Protein AF-A0A7V2CVJ1-F1 (afdb_monomer_lite)

Secondary structure (DSSP, 8-state):
--------------SSS--EEEEEEE-TTS-EEEEEEES-STTSPTT--EEEPP-TT----BTT-EEEEEEE-TTS--EEEEEEPPTBT----------PPTTS---

Foldseek 3Di:
DDPDPDDDDDDDLDDDWDWDWADWDAFLQLKIKIKTKTLDPVSADPPAAEEEDDDPPQADQQASMWTKIWIADNRRPDTNHIYTYPGRRDNIDNDDDDPDDPPDGGD

Sequence (107 aa):
MQGQGTTDLLTYLGGAGNQRLHCAARLSDGTLLVGGETDSLGWVPAGTPVTQLAAPGLSSAADGKYAVLIRLSADLQQIQSVHHFPQGTAANIRHIRSSEVPGQPTG

Radius of gyration: 15.38 Å; chains: 1; bounding box: 51×21×38 Å

Structure (mmCIF, N/CA/C/O backbone):
data_AF-A0A7V2CVJ1-F1
#
_entry.id   AF-A0A7V2CVJ1-F1
#
loop_
_atom_site.group_PDB
_atom_site.id
_atom_site.type_symbol
_atom_site.label_atom_id
_atom_site.label_alt_id
_atom_site.label_comp_id
_atom_site.label_asym_id
_atom_site.label_entity_id
_atom_site.label_seq_id
_atom_site.pdbx_PDB_ins_code
_atom_site.Cartn_x
_atom_site.Cartn_y
_atom_site.Cartn_z
_atom_site.occupancy
_atom_site.B_iso_or_equiv
_atom_site.auth_seq_id
_atom_site.auth_comp_id
_atom_site.auth_asym_id
_atom_site.auth_atom_id
_atom_site.pdbx_PDB_model_num
ATOM 1 N N . MET A 1 1 ? -32.894 -5.123 23.350 1.00 46.50 1 MET A N 1
ATOM 2 C CA . MET A 1 1 ? -31.454 -5.072 23.021 1.00 46.50 1 MET A CA 1
ATOM 3 C C . MET A 1 1 ? -31.255 -5.863 21.738 1.00 46.50 1 MET A C 1
ATOM 5 O O . MET A 1 1 ? -31.248 -7.083 21.793 1.00 46.50 1 MET A O 1
ATOM 9 N N . GLN A 1 2 ? -31.245 -5.202 20.579 1.00 43.25 2 GLN A N 1
ATOM 10 C CA . GLN A 1 2 ? -30.955 -5.876 19.310 1.00 43.25 2 GLN A CA 1
ATOM 11 C C . GLN A 1 2 ? -29.435 -5.994 19.190 1.00 43.25 2 GLN A C 1
ATOM 13 O O . GLN A 1 2 ? -28.741 -4.980 19.196 1.00 43.25 2 GLN A O 1
ATOM 18 N N . GLY A 1 3 ? -28.926 -7.227 19.161 1.00 50.75 3 GLY A N 1
ATOM 19 C CA . GLY A 1 3 ? -27.525 -7.487 18.855 1.00 50.75 3 GLY A CA 1
ATOM 20 C C . GLY A 1 3 ? -27.246 -7.019 17.433 1.00 50.75 3 GLY A C 1
ATOM 21 O O . GLY A 1 3 ? -27.908 -7.469 16.500 1.00 50.75 3 GLY A O 1
ATOM 22 N N . GLN A 1 4 ? -26.314 -6.083 17.271 1.00 55.91 4 GLN A N 1
ATOM 23 C CA . GLN A 1 4 ? -25.793 -5.739 15.955 1.00 55.91 4 GLN A CA 1
ATOM 24 C C . GLN A 1 4 ? -25.132 -6.996 15.391 1.00 55.91 4 GLN A C 1
ATOM 26 O O . GLN A 1 4 ? -24.125 -7.460 15.922 1.00 55.91 4 GLN A O 1
ATOM 31 N N . GLY A 1 5 ? -25.741 -7.580 14.359 1.00 58.50 5 GLY A N 1
ATOM 32 C CA . GLY A 1 5 ? -25.120 -8.660 13.610 1.00 58.50 5 GLY A CA 1
ATOM 33 C C . GLY A 1 5 ? -23.824 -8.136 13.010 1.00 58.50 5 GLY A C 1
ATOM 34 O O . GLY A 1 5 ? -23.843 -7.169 12.247 1.00 58.50 5 GLY A O 1
ATOM 35 N N . THR A 1 6 ? -22.699 -8.737 13.385 1.00 65.06 6 THR A N 1
ATOM 36 C CA . THR A 1 6 ? -21.420 -8.468 12.736 1.00 65.06 6 THR A CA 1
ATOM 37 C C . THR A 1 6 ? -21.590 -8.823 11.264 1.00 65.06 6 THR A C 1
ATOM 39 O O . THR A 1 6 ? -21.865 -9.972 10.929 1.00 65.06 6 THR A O 1
ATOM 42 N N . THR A 1 7 ? -21.534 -7.824 10.387 1.00 78.06 7 THR A N 1
ATOM 43 C CA . THR A 1 7 ? -21.555 -8.071 8.946 1.00 78.06 7 THR A CA 1
ATOM 44 C C . THR A 1 7 ? -20.144 -8.459 8.547 1.00 78.06 7 THR A C 1
ATOM 46 O O . THR A 1 7 ? -19.237 -7.630 8.626 1.00 78.06 7 THR A O 1
ATOM 49 N N . ASP A 1 8 ? -19.954 -9.713 8.150 1.00 82.94 8 ASP A N 1
ATOM 50 C CA . ASP A 1 8 ? -18.696 -10.144 7.555 1.00 82.94 8 ASP A CA 1
ATOM 51 C C . ASP A 1 8 ? -18.554 -9.473 6.186 1.00 82.94 8 ASP A C 1
ATOM 53 O O . ASP A 1 8 ? -19.384 -9.653 5.291 1.00 82.94 8 ASP A O 1
ATOM 57 N N . LEU A 1 9 ? -17.510 -8.658 6.037 1.00 83.69 9 LEU A N 1
ATOM 58 C CA . LEU A 1 9 ? -17.206 -7.951 4.800 1.00 83.69 9 LEU A CA 1
ATOM 59 C C . LEU A 1 9 ? -16.049 -8.647 4.089 1.00 83.69 9 LEU A C 1
ATOM 61 O O . LEU A 1 9 ? -14.954 -8.785 4.636 1.00 83.69 9 LEU A O 1
ATOM 65 N N . LEU A 1 10 ? -16.293 -9.052 2.845 1.00 86.81 10 LEU A N 1
ATOM 66 C CA . LEU A 1 10 ? -15.285 -9.574 1.933 1.00 86.81 10 LEU A CA 1
ATOM 67 C C . LEU A 1 10 ? -15.126 -8.587 0.779 1.00 86.81 10 LEU A C 1
ATOM 69 O O . LEU A 1 10 ? -16.105 -8.234 0.125 1.00 86.81 10 LEU A O 1
ATOM 73 N N . THR A 1 11 ? -13.893 -8.154 0.530 1.00 87.38 11 THR A N 1
ATOM 74 C CA . THR A 1 11 ? -13.574 -7.229 -0.559 1.00 87.38 11 THR A CA 1
ATOM 75 C C . THR A 1 11 ? -12.463 -7.787 -1.436 1.00 87.38 11 THR A C 1
ATOM 77 O O . THR A 1 11 ? -11.588 -8.524 -0.977 1.00 87.38 11 THR A O 1
ATOM 80 N N . TYR A 1 12 ? -12.489 -7.385 -2.699 1.00 87.44 12 TYR A N 1
ATOM 81 C CA . TYR A 1 12 ? -11.424 -7.589 -3.668 1.00 87.44 12 TYR A CA 1
ATOM 82 C C . TYR A 1 12 ? -11.126 -6.222 -4.282 1.00 87.44 12 TYR A C 1
ATOM 84 O O . TYR A 1 12 ? -12.055 -5.460 -4.535 1.00 87.44 12 TYR A O 1
ATOM 92 N N . LEU A 1 13 ? -9.855 -5.912 -4.554 1.00 85.50 13 LEU A N 1
ATOM 93 C CA . LEU A 1 13 ? -9.474 -4.604 -5.116 1.00 85.50 13 LEU A CA 1
ATOM 94 C C . LEU A 1 13 ? -10.138 -4.318 -6.473 1.00 85.50 13 LEU A C 1
ATOM 96 O O . LEU A 1 13 ? -10.303 -3.159 -6.841 1.00 85.50 13 LEU A O 1
ATOM 100 N N . GLY A 1 14 ? -10.547 -5.375 -7.185 1.00 72.75 14 GLY A N 1
ATOM 101 C CA . GLY A 1 14 ? -11.147 -5.282 -8.509 1.00 72.75 14 GLY A CA 1
ATOM 102 C C . GLY A 1 14 ? -10.117 -4.910 -9.578 1.00 72.75 14 GLY A C 1
ATOM 103 O O . GLY A 1 14 ? -9.042 -4.402 -9.283 1.00 72.75 14 GLY A O 1
ATOM 104 N N . GLY A 1 15 ? -10.439 -5.194 -10.839 1.00 73.75 15 GLY A N 1
ATOM 105 C CA . GLY A 1 15 ? -9.613 -4.835 -11.995 1.00 73.75 15 GLY A CA 1
ATOM 106 C C . GLY A 1 15 ? -8.753 -5.967 -12.566 1.00 73.75 15 GLY A C 1
ATOM 107 O O . GLY A 1 15 ? -8.656 -7.059 -12.013 1.00 73.75 15 GLY A O 1
ATOM 108 N N . ALA A 1 16 ? -8.188 -5.716 -13.748 1.00 71.75 16 ALA A N 1
ATOM 109 C CA . ALA A 1 16 ? -7.365 -6.682 -14.470 1.00 71.75 16 ALA A CA 1
ATOM 110 C C . ALA A 1 16 ? -5.941 -6.764 -13.889 1.00 71.75 16 ALA A C 1
ATOM 112 O O . ALA A 1 16 ? -5.436 -5.793 -13.322 1.00 71.75 16 ALA A O 1
ATOM 113 N N . GLY A 1 17 ? -5.281 -7.908 -14.076 1.00 76.81 17 GLY A N 1
ATOM 114 C CA . GLY A 1 17 ? -3.913 -8.157 -13.607 1.00 76.81 17 GLY A CA 1
ATOM 115 C C . GLY A 1 17 ? -3.850 -9.112 -12.416 1.00 76.81 17 GLY A C 1
ATOM 116 O O . GLY A 1 17 ? -4.839 -9.750 -12.064 1.00 76.81 17 GLY A O 1
ATOM 117 N N . ASN A 1 18 ? -2.663 -9.242 -11.825 1.00 85.12 18 ASN A N 1
ATOM 118 C CA . ASN A 1 18 ? -2.429 -10.111 -10.672 1.00 85.12 18 ASN A CA 1
ATOM 119 C C . ASN A 1 18 ? -2.220 -9.286 -9.407 1.00 85.12 18 ASN A C 1
ATOM 121 O O . ASN A 1 18 ? -1.096 -8.861 -9.148 1.00 85.12 18 ASN A O 1
ATOM 125 N N . GLN A 1 19 ? -3.259 -9.129 -8.589 1.00 92.00 19 GLN A N 1
ATOM 126 C CA . GLN A 1 19 ? -3.148 -8.536 -7.256 1.00 92.00 19 GLN A CA 1
ATOM 127 C C . GLN A 1 19 ? -3.044 -9.628 -6.187 1.00 92.00 19 GLN A C 1
ATOM 129 O O . GLN A 1 19 ? -3.842 -10.567 -6.158 1.00 92.00 19 GLN A O 1
ATOM 134 N N . ARG A 1 20 ? -2.080 -9.501 -5.270 1.00 93.62 20 ARG A N 1
ATOM 135 C CA . ARG A 1 20 ? -1.978 -10.354 -4.075 1.00 93.62 20 ARG A CA 1
ATOM 136 C C . ARG A 1 20 ? -1.808 -9.491 -2.840 1.00 93.62 20 ARG A C 1
ATOM 138 O O . ARG A 1 20 ? -0.923 -8.644 -2.789 1.00 93.62 20 ARG A O 1
ATOM 145 N N . LEU A 1 21 ? -2.651 -9.730 -1.841 1.00 94.94 21 LEU A N 1
ATOM 146 C CA . LEU A 1 21 ? -2.609 -9.046 -0.553 1.00 94.94 21 LEU A CA 1
ATOM 147 C C . LEU A 1 21 ? -1.984 -9.979 0.485 1.00 94.94 21 LEU A C 1
ATOM 149 O O . LEU A 1 21 ? -2.288 -11.172 0.519 1.00 94.94 21 LEU A O 1
ATOM 153 N N . HIS A 1 22 ? -1.087 -9.449 1.311 1.00 96.44 22 HIS A N 1
ATOM 154 C CA . HIS A 1 22 ? -0.285 -10.245 2.243 1.00 96.44 22 HIS A CA 1
ATOM 155 C C . HIS A 1 22 ? -0.461 -9.840 3.701 1.00 96.44 22 HIS A C 1
ATOM 157 O O . HIS A 1 22 ? -0.259 -10.670 4.584 1.00 96.44 22 HIS A O 1
ATOM 163 N N . CYS A 1 23 ? -0.821 -8.586 3.964 1.00 96.81 23 CYS A N 1
ATOM 164 C CA . CYS A 1 23 ? -1.040 -8.100 5.316 1.00 96.81 23 CYS A CA 1
ATOM 165 C C . CYS A 1 23 ? -2.068 -6.974 5.349 1.00 96.81 23 CYS A C 1
ATOM 167 O O . CYS A 1 23 ? -2.292 -6.288 4.352 1.00 96.81 23 CYS A O 1
ATOM 169 N N . ALA A 1 24 ? -2.657 -6.777 6.524 1.00 96.06 24 ALA A N 1
ATOM 170 C CA . ALA A 1 24 ? -3.524 -5.652 6.812 1.00 96.06 24 ALA A CA 1
ATOM 171 C C . ALA A 1 24 ? -3.267 -5.139 8.234 1.00 96.06 24 ALA A C 1
ATOM 173 O O . ALA A 1 24 ? -2.942 -5.918 9.132 1.00 96.06 24 ALA A O 1
ATOM 174 N N . ALA A 1 25 ? -3.429 -3.836 8.433 1.00 95.12 25 ALA A N 1
ATOM 175 C CA . ALA A 1 25 ? -3.383 -3.171 9.726 1.00 95.12 25 ALA A CA 1
ATOM 176 C C . ALA A 1 25 ? -4.525 -2.153 9.800 1.00 95.12 25 ALA A C 1
ATOM 178 O O . ALA A 1 25 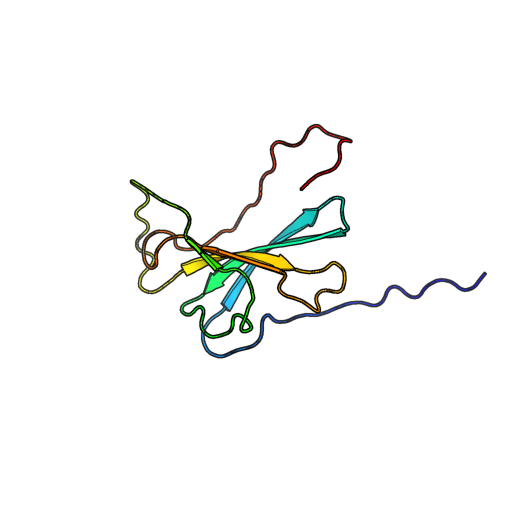? -4.700 -1.351 8.886 1.00 95.12 25 ALA A O 1
ATOM 179 N N . ARG A 1 26 ? -5.310 -2.186 10.879 1.00 94.06 26 ARG A N 1
ATOM 180 C CA . ARG A 1 26 ? -6.377 -1.208 11.115 1.00 94.06 26 ARG A CA 1
ATOM 181 C C . ARG A 1 26 ? -5.812 0.006 11.852 1.00 94.06 26 ARG A C 1
ATOM 183 O O . ARG A 1 26 ? -5.105 -0.163 12.844 1.00 94.06 26 ARG A O 1
ATOM 190 N N . LEU A 1 27 ? -6.139 1.199 11.371 1.00 93.25 27 LEU A N 1
ATOM 191 C CA . LEU A 1 27 ? -5.786 2.474 11.990 1.00 93.25 27 LEU A CA 1
ATOM 192 C C . LEU A 1 27 ? -6.859 2.924 12.990 1.00 93.25 27 LEU A C 1
ATOM 194 O O . LEU A 1 27 ? -7.971 2.390 13.023 1.00 93.25 27 LEU A O 1
ATOM 198 N N . SER A 1 28 ? -6.525 3.906 13.827 1.00 92.88 28 SER A N 1
ATOM 199 C CA . SER A 1 28 ? -7.406 4.380 14.901 1.00 92.88 28 SER A CA 1
ATOM 200 C C . SER A 1 28 ? -8.665 5.091 14.400 1.00 92.88 28 SER A C 1
ATOM 202 O O . SER A 1 28 ? -9.701 5.035 15.059 1.00 92.88 28 SER A O 1
ATOM 204 N N . ASP A 1 29 ? -8.611 5.669 13.199 1.00 92.12 29 ASP A N 1
ATOM 205 C CA . ASP A 1 29 ? -9.764 6.232 12.487 1.00 92.12 29 ASP A CA 1
ATOM 206 C C . ASP A 1 29 ? -10.679 5.159 11.857 1.00 92.12 29 ASP A C 1
ATOM 208 O O . ASP A 1 29 ? -11.693 5.468 11.233 1.00 92.12 29 ASP A O 1
ATOM 212 N N . GLY A 1 30 ? -10.326 3.881 12.015 1.00 93.44 30 GLY A N 1
ATOM 213 C CA . GLY A 1 30 ? -11.063 2.736 11.504 1.00 93.44 30 GLY A CA 1
ATOM 214 C C . GLY A 1 30 ? -10.694 2.317 10.082 1.00 93.44 30 GLY A C 1
ATOM 215 O O . GLY A 1 30 ? -11.124 1.234 9.684 1.00 93.44 30 GLY A O 1
ATOM 216 N N . THR A 1 31 ? -9.900 3.103 9.348 1.00 96.31 31 THR A N 1
ATOM 217 C CA . THR A 1 31 ? -9.402 2.747 8.010 1.00 96.31 31 THR A CA 1
ATOM 218 C C . THR A 1 31 ? -8.403 1.591 8.078 1.00 96.31 31 THR A C 1
ATOM 220 O O . THR A 1 31 ? -7.876 1.258 9.144 1.00 96.31 31 THR A O 1
ATOM 223 N N . LEU A 1 32 ? -8.157 0.930 6.947 1.00 96.12 32 LEU A N 1
ATOM 224 C CA . LEU A 1 32 ? -7.203 -0.174 6.862 1.00 96.12 32 LEU A CA 1
ATOM 225 C C . LEU A 1 32 ? -6.049 0.172 5.929 1.00 96.12 32 LEU A C 1
ATOM 227 O O . LEU A 1 32 ? -6.266 0.615 4.807 1.00 96.12 32 LEU A O 1
ATOM 231 N N . LEU A 1 33 ? -4.828 -0.114 6.368 1.00 97.00 33 LEU A N 1
ATOM 232 C CA . LEU A 1 33 ? -3.660 -0.226 5.505 1.00 97.00 33 LEU A CA 1
ATOM 233 C C .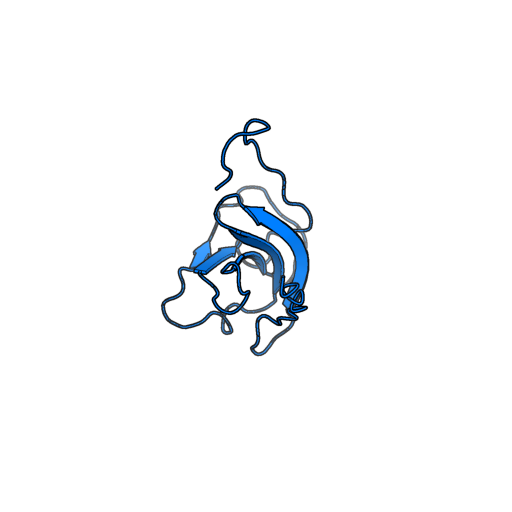 LEU A 1 33 ? -3.492 -1.677 5.077 1.00 97.00 33 LEU A C 1
ATOM 235 O O . LEU A 1 33 ? -3.456 -2.570 5.920 1.00 97.00 33 LEU A O 1
ATOM 239 N N . VAL A 1 34 ? -3.349 -1.912 3.779 1.00 97.38 34 VAL A N 1
ATOM 240 C CA . VAL A 1 34 ? -3.206 -3.246 3.194 1.00 97.38 34 VAL A CA 1
ATOM 241 C C . VAL A 1 34 ? -1.941 -3.297 2.348 1.00 97.38 34 VAL A C 1
ATOM 243 O O . VAL A 1 34 ? -1.763 -2.479 1.449 1.00 97.38 34 VAL A O 1
ATOM 246 N N . GLY A 1 35 ? -1.053 -4.246 2.644 1.00 97.56 35 GLY A N 1
ATOM 247 C CA . GLY A 1 35 ? 0.199 -4.458 1.917 1.00 97.56 35 GLY A CA 1
ATOM 248 C C . GLY A 1 35 ? 0.103 -5.626 0.940 1.00 97.56 35 GLY A C 1
ATOM 249 O O . GLY A 1 35 ? -0.530 -6.647 1.234 1.00 97.56 35 GLY A O 1
ATOM 250 N N . GLY A 1 36 ? 0.739 -5.490 -0.223 1.00 96.38 36 GLY A N 1
ATOM 251 C CA . GLY A 1 36 ? 0.694 -6.518 -1.255 1.00 96.38 36 GLY A CA 1
ATOM 252 C C . GLY A 1 36 ? 1.615 -6.277 -2.446 1.00 96.38 36 GLY A C 1
ATOM 253 O O . GLY A 1 36 ? 2.607 -5.547 -2.362 1.00 96.38 36 GLY A O 1
ATOM 254 N N . GLU A 1 37 ? 1.258 -6.917 -3.556 1.00 95.44 37 GLU A N 1
ATOM 255 C CA . GLU A 1 37 ? 1.896 -6.798 -4.867 1.00 95.44 37 GLU A CA 1
ATOM 256 C C . GLU A 1 37 ? 0.864 -6.762 -6.002 1.00 95.44 37 GLU A C 1
ATOM 258 O O . GLU A 1 37 ? -0.222 -7.340 -5.899 1.00 95.44 37 GLU A O 1
ATOM 263 N N . THR A 1 38 ? 1.223 -6.090 -7.097 1.00 95.00 38 THR A N 1
ATOM 264 C CA . THR A 1 38 ? 0.455 -6.046 -8.351 1.00 95.00 38 THR A CA 1
ATOM 265 C C . THR A 1 38 ? 1.379 -5.893 -9.562 1.00 95.00 38 THR A C 1
ATOM 267 O O . THR A 1 38 ? 2.484 -5.383 -9.424 1.00 95.00 38 THR A O 1
ATOM 270 N N . ASP A 1 39 ? 0.973 -6.317 -10.759 1.00 93.81 39 ASP A N 1
ATOM 271 C CA . ASP A 1 39 ? 1.693 -6.021 -12.019 1.00 93.81 39 ASP A CA 1
ATOM 272 C C . ASP A 1 39 ? 1.214 -4.752 -12.732 1.00 93.81 39 ASP A C 1
ATOM 274 O O . ASP A 1 39 ? 1.874 -4.265 -13.646 1.00 93.81 39 ASP A O 1
ATOM 278 N N . SER A 1 40 ? 0.084 -4.196 -12.310 1.00 92.75 40 SER A N 1
ATOM 279 C CA . SER A 1 40 ? -0.492 -2.981 -12.883 1.00 92.75 40 SER A CA 1
ATOM 280 C C . SER A 1 40 ? -1.101 -2.106 -11.794 1.00 92.75 40 SER A C 1
ATOM 282 O O . SER A 1 40 ? -1.477 -2.610 -10.738 1.00 92.75 40 SER A O 1
ATOM 284 N N . LEU A 1 41 ? -1.227 -0.807 -12.060 1.00 93.69 41 LEU A N 1
ATOM 285 C CA . LEU A 1 41 ? -1.986 0.149 -11.245 1.00 93.69 41 LEU A CA 1
ATOM 286 C C . LEU A 1 41 ? -3.257 0.640 -11.962 1.00 93.69 41 LEU A C 1
ATOM 288 O O . LEU A 1 41 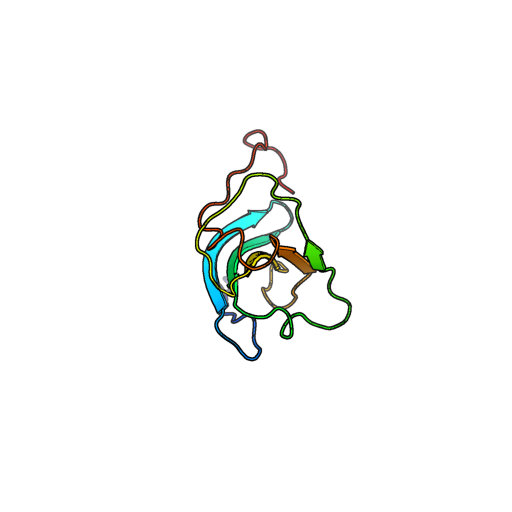? -3.969 1.487 -11.439 1.00 93.69 41 LEU A O 1
ATOM 292 N N . GLY A 1 42 ? -3.576 0.101 -13.145 1.00 91.88 42 GLY A N 1
ATOM 293 C CA . GLY A 1 42 ? -4.737 0.526 -13.942 1.00 91.88 42 GLY A CA 1
ATOM 294 C C . GLY A 1 42 ? -6.103 0.190 -13.330 1.00 91.88 42 GLY A C 1
ATOM 295 O O . GLY A 1 42 ? -7.125 0.625 -13.847 1.00 91.88 42 GLY A O 1
ATOM 296 N N . TRP A 1 43 ? -6.130 -0.584 -12.245 1.00 91.81 43 TRP A N 1
ATOM 297 C CA . TRP A 1 43 ? -7.332 -0.875 -11.462 1.00 91.81 43 TRP A CA 1
ATOM 298 C C . TRP A 1 43 ? -7.654 0.200 -10.420 1.00 91.81 43 TRP A C 1
ATOM 300 O O . TRP A 1 43 ? -8.752 0.202 -9.867 1.00 91.81 43 TRP A O 1
ATOM 310 N N . VAL A 1 44 ? -6.710 1.100 -10.130 1.00 93.94 44 VAL A N 1
ATOM 311 C CA . VAL A 1 44 ? -6.925 2.161 -9.149 1.00 93.94 44 VAL A CA 1
ATOM 312 C C . VAL A 1 44 ? -8.002 3.119 -9.681 1.00 93.94 44 VAL A C 1
ATOM 314 O O . VAL A 1 44 ? -7.862 3.604 -10.808 1.00 93.94 44 VAL A O 1
ATOM 317 N N . PRO A 1 45 ? -9.070 3.407 -8.909 1.00 93.38 45 PRO A N 1
ATOM 318 C CA . PRO A 1 45 ? -10.125 4.310 -9.350 1.00 93.38 45 PRO A CA 1
ATOM 319 C C . PRO A 1 45 ? -9.591 5.688 -9.756 1.00 93.38 45 PRO A C 1
ATOM 321 O O . PRO A 1 45 ? -8.670 6.235 -9.144 1.00 93.38 45 PRO A O 1
ATOM 324 N N . ALA A 1 46 ? -10.191 6.275 -10.792 1.00 93.69 46 ALA A N 1
ATOM 325 C CA . ALA A 1 46 ? -9.818 7.607 -11.247 1.00 93.69 46 ALA A CA 1
ATOM 326 C C . ALA A 1 46 ? -10.004 8.640 -10.122 1.00 93.69 46 ALA A C 1
ATOM 328 O O . ALA A 1 46 ? -11.038 8.672 -9.458 1.00 93.69 46 ALA A O 1
ATOM 329 N N . GLY A 1 47 ? -9.001 9.497 -9.922 1.00 95.50 47 GLY A N 1
ATOM 330 C CA . GLY A 1 47 ? -8.998 10.501 -8.854 1.00 95.50 47 GLY A CA 1
ATOM 331 C C . GLY A 1 47 ? -8.481 10.001 -7.501 1.00 95.50 47 GLY A C 1
ATOM 332 O O . GLY A 1 47 ? -8.204 10.832 -6.638 1.00 95.50 47 GLY A O 1
ATOM 333 N N . THR A 1 48 ? -8.274 8.692 -7.311 1.00 97.19 48 THR A N 1
ATOM 334 C CA . THR A 1 48 ? -7.583 8.175 -6.121 1.00 97.19 48 THR A CA 1
ATOM 335 C C . THR A 1 48 ? -6.104 8.592 -6.158 1.00 97.19 48 THR A C 1
ATOM 337 O O . THR A 1 48 ? -5.425 8.349 -7.159 1.00 97.19 48 THR A O 1
ATOM 340 N N . PRO A 1 49 ? -5.560 9.192 -5.082 1.00 98.31 49 PRO A N 1
ATOM 341 C CA . PRO A 1 49 ? -4.140 9.509 -4.984 1.00 98.31 49 PRO A CA 1
ATOM 342 C C . PRO A 1 49 ? -3.254 8.267 -5.128 1.00 98.31 49 PRO A C 1
ATOM 344 O O . PRO A 1 49 ? -3.381 7.309 -4.361 1.00 98.31 49 PRO A O 1
ATOM 347 N N . VAL A 1 50 ? -2.312 8.318 -6.073 1.00 98.12 50 VAL A N 1
ATOM 348 C CA . VAL A 1 50 ? -1.269 7.303 -6.270 1.00 98.12 50 VAL A CA 1
ATOM 349 C C . VAL A 1 50 ? 0.093 7.959 -6.085 1.00 98.12 50 VAL A C 1
ATOM 351 O O . VAL A 1 50 ? 0.422 8.912 -6.785 1.00 98.12 50 VAL A O 1
ATOM 354 N N . THR A 1 51 ? 0.881 7.485 -5.120 1.00 98.56 51 THR A N 1
ATOM 355 C CA . THR A 1 51 ? 2.188 8.069 -4.783 1.00 98.56 51 THR A CA 1
ATOM 356 C C . THR A 1 51 ? 3.300 7.033 -4.879 1.00 98.56 51 THR A C 1
ATOM 358 O O . THR A 1 51 ? 3.288 6.023 -4.175 1.00 98.56 51 THR A O 1
ATOM 361 N N . GLN A 1 52 ? 4.311 7.320 -5.697 1.00 97.75 52 GLN A N 1
ATOM 362 C CA . GLN A 1 52 ? 5.533 6.526 -5.731 1.00 97.75 52 GLN A CA 1
ATOM 363 C C . GLN A 1 52 ? 6.457 6.910 -4.566 1.00 97.75 52 GLN A C 1
ATOM 365 O O . GLN A 1 52 ? 6.804 8.078 -4.393 1.00 97.75 52 GLN A O 1
ATOM 370 N N . LEU A 1 53 ? 6.895 5.922 -3.791 1.00 96.00 53 LEU A N 1
ATOM 371 C CA . LEU A 1 53 ? 7.891 6.063 -2.734 1.00 96.00 53 LEU A CA 1
ATOM 372 C C . LEU A 1 53 ? 9.297 5.894 -3.318 1.00 96.00 53 LEU A C 1
ATOM 374 O O . LEU A 1 53 ? 9.537 4.997 -4.123 1.00 96.00 53 LEU A O 1
ATOM 378 N N . ALA A 1 54 ? 10.248 6.729 -2.902 1.00 93.50 54 ALA A N 1
ATOM 379 C CA . ALA A 1 54 ? 11.643 6.555 -3.296 1.00 93.50 54 ALA A CA 1
ATOM 380 C C . ALA A 1 54 ? 12.244 5.308 -2.622 1.00 93.50 54 ALA A C 1
ATOM 382 O O . ALA A 1 54 ? 12.051 5.092 -1.427 1.00 93.50 54 ALA A O 1
ATOM 383 N N . ALA A 1 55 ? 13.000 4.510 -3.380 1.00 89.88 55 ALA A N 1
ATOM 384 C CA . ALA A 1 55 ? 13.648 3.292 -2.887 1.00 89.88 55 ALA A CA 1
ATOM 385 C C . ALA A 1 55 ? 15.119 3.182 -3.336 1.00 89.88 55 ALA A C 1
ATOM 387 O O . ALA A 1 55 ? 15.497 2.206 -3.988 1.00 89.88 55 ALA A O 1
ATOM 388 N N . PRO A 1 56 ? 15.968 4.189 -3.052 1.00 89.75 56 PRO A N 1
ATOM 389 C CA . PRO A 1 56 ? 17.370 4.138 -3.449 1.00 89.75 56 PRO A CA 1
ATOM 390 C C . PRO A 1 56 ? 18.064 2.930 -2.806 1.00 89.75 56 PRO A C 1
ATOM 392 O O . PRO A 1 56 ? 17.975 2.717 -1.600 1.00 89.75 56 PRO A O 1
ATOM 395 N N . GLY A 1 57 ? 18.752 2.132 -3.623 1.00 85.69 57 GLY A N 1
ATOM 396 C CA . GLY A 1 57 ? 19.487 0.950 -3.163 1.00 85.69 57 GLY A CA 1
ATOM 397 C C . GLY A 1 57 ? 18.631 -0.293 -2.899 1.00 85.69 57 GLY A C 1
ATOM 398 O O . GLY A 1 57 ? 19.191 -1.344 -2.595 1.00 85.69 57 GLY A O 1
ATOM 399 N N . LEU A 1 58 ? 17.304 -0.219 -3.050 1.00 86.25 58 LEU A N 1
ATOM 400 C CA . LEU A 1 58 ? 16.446 -1.400 -3.000 1.00 86.25 58 LEU A CA 1
ATOM 401 C C . LEU A 1 58 ? 16.419 -2.073 -4.376 1.00 86.25 58 LEU A C 1
ATOM 403 O O . LEU A 1 58 ? 15.883 -1.525 -5.337 1.00 86.25 58 LEU A O 1
ATOM 407 N N . SER A 1 59 ? 16.994 -3.270 -4.458 1.00 82.81 59 SER A N 1
ATOM 408 C CA . SER A 1 59 ? 16.922 -4.131 -5.636 1.00 82.81 59 SER A CA 1
ATOM 409 C C . SER A 1 59 ? 16.538 -5.532 -5.192 1.00 82.81 59 SER A C 1
ATOM 411 O O . SER A 1 59 ? 17.349 -6.295 -4.669 1.00 82.81 59 SER A O 1
ATOM 413 N N . SER A 1 60 ? 15.263 -5.851 -5.353 1.00 78.69 60 SER A N 1
ATOM 414 C CA . SER A 1 60 ? 14.789 -7.227 -5.392 1.00 78.69 60 SER A CA 1
ATOM 415 C C . SER A 1 60 ? 14.525 -7.563 -6.853 1.00 78.69 60 SER A C 1
ATOM 417 O O . SER A 1 60 ? 14.111 -6.688 -7.602 1.00 78.69 60 SER A O 1
ATOM 419 N N . ALA A 1 61 ? 14.772 -8.801 -7.281 1.00 77.69 61 ALA A N 1
ATOM 420 C CA . ALA A 1 61 ? 14.491 -9.261 -8.645 1.00 77.69 61 ALA A CA 1
ATOM 421 C C . ALA A 1 61 ? 12.968 -9.370 -8.910 1.00 77.69 61 ALA A C 1
ATOM 423 O O . ALA A 1 61 ? 12.450 -10.424 -9.267 1.00 77.69 61 ALA A O 1
ATOM 424 N N . ALA A 1 62 ? 12.235 -8.288 -8.657 1.00 81.25 62 ALA A N 1
ATOM 425 C CA . ALA A 1 62 ? 10.787 -8.173 -8.634 1.00 81.25 62 ALA A CA 1
ATOM 426 C C . ALA A 1 62 ? 10.230 -7.893 -10.030 1.00 81.25 62 ALA A C 1
ATOM 428 O O . ALA A 1 62 ? 9.524 -6.908 -10.237 1.00 81.25 62 ALA A O 1
ATOM 429 N N . ASP A 1 63 ? 10.589 -8.738 -10.995 1.00 84.62 63 ASP A N 1
ATOM 430 C CA . ASP A 1 63 ? 10.341 -8.481 -12.412 1.00 84.62 63 ASP A CA 1
ATOM 431 C C . ASP A 1 63 ? 8.869 -8.125 -12.699 1.00 84.62 63 ASP A C 1
ATOM 433 O O . ASP A 1 63 ? 7.940 -8.873 -12.379 1.00 84.62 63 ASP A O 1
ATOM 437 N N . GLY A 1 64 ? 8.664 -6.926 -13.247 1.00 87.31 64 GLY A N 1
ATOM 438 C CA . GLY A 1 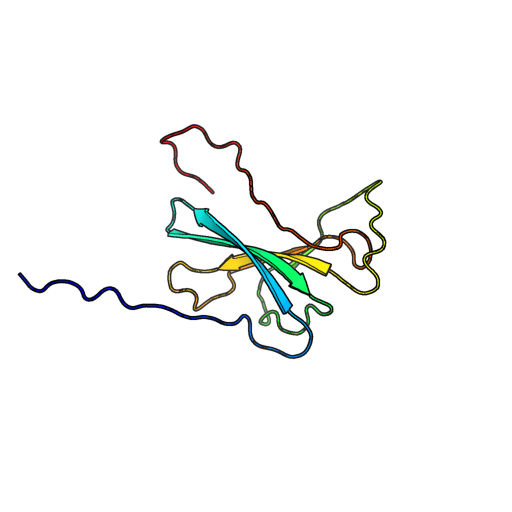64 ? 7.354 -6.396 -13.622 1.00 87.31 64 GLY A CA 1
ATOM 439 C C . GLY A 1 64 ? 6.362 -6.129 -12.481 1.00 87.31 64 GLY A C 1
ATOM 440 O O . GLY A 1 64 ? 5.201 -5.840 -12.774 1.00 87.31 64 GLY A O 1
ATOM 441 N N . LYS A 1 65 ? 6.754 -6.201 -11.200 1.00 92.25 65 LYS A N 1
ATOM 442 C CA . LYS A 1 65 ? 5.836 -6.003 -10.061 1.00 92.25 65 LYS A CA 1
ATOM 443 C C . LYS A 1 65 ? 5.997 -4.647 -9.377 1.00 92.25 65 LYS A C 1
ATOM 445 O O . LYS A 1 65 ? 7.089 -4.091 -9.285 1.00 92.25 65 LYS A O 1
ATOM 450 N N . TYR A 1 66 ? 4.880 -4.148 -8.863 1.00 94.88 66 TYR A N 1
ATOM 451 C CA . TYR A 1 66 ? 4.784 -3.078 -7.883 1.00 94.88 66 TYR A CA 1
ATOM 452 C C . TYR A 1 66 ? 4.496 -3.697 -6.519 1.00 94.88 66 TYR A C 1
ATOM 454 O O . TYR A 1 66 ? 3.468 -4.349 -6.335 1.00 94.88 66 TYR A O 1
ATOM 462 N N . ALA A 1 67 ? 5.353 -3.431 -5.541 1.00 96.50 67 ALA A N 1
ATOM 463 C CA . ALA A 1 67 ? 4.986 -3.569 -4.141 1.00 96.50 67 ALA A CA 1
ATOM 464 C C . ALA A 1 67 ? 4.111 -2.373 -3.739 1.00 96.50 67 ALA A C 1
ATOM 466 O O . ALA A 1 67 ? 4.515 -1.223 -3.941 1.00 96.50 67 ALA A O 1
ATOM 467 N N . VAL A 1 68 ? 2.924 -2.644 -3.193 1.00 97.06 68 VAL A N 1
ATOM 468 C CA . VAL A 1 68 ? 1.885 -1.632 -2.941 1.00 97.06 68 VAL A CA 1
ATOM 469 C C . VAL A 1 68 ? 1.425 -1.621 -1.487 1.00 97.06 68 VAL A C 1
ATOM 471 O O . VAL A 1 68 ? 1.346 -2.665 -0.837 1.00 97.06 68 VAL A O 1
ATOM 474 N N . LEU A 1 69 ? 1.093 -0.427 -1.000 1.00 97.69 69 LEU A N 1
ATOM 475 C CA . LEU A 1 69 ? 0.408 -0.161 0.259 1.00 97.69 69 LEU A CA 1
ATOM 476 C C . LEU A 1 69 ? -0.865 0.631 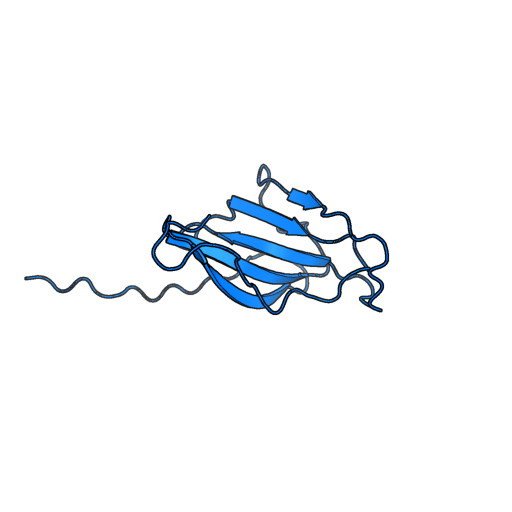-0.046 1.00 97.69 69 LEU A C 1
ATOM 478 O O . LEU A 1 69 ? -0.808 1.694 -0.659 1.00 97.69 69 LEU A O 1
ATOM 482 N N . ILE A 1 70 ? -2.011 0.115 0.373 1.00 97.56 70 ILE A N 1
ATOM 483 C CA . ILE A 1 70 ? -3.328 0.627 -0.003 1.00 97.56 70 ILE A CA 1
ATOM 484 C C . ILE A 1 70 ? -4.058 1.058 1.261 1.00 97.56 70 ILE A C 1
ATOM 486 O O . ILE A 1 70 ? -4.147 0.270 2.201 1.00 97.56 70 ILE A O 1
ATOM 490 N N . ARG A 1 71 ? -4.602 2.278 1.284 1.00 97.50 71 ARG A N 1
ATOM 491 C CA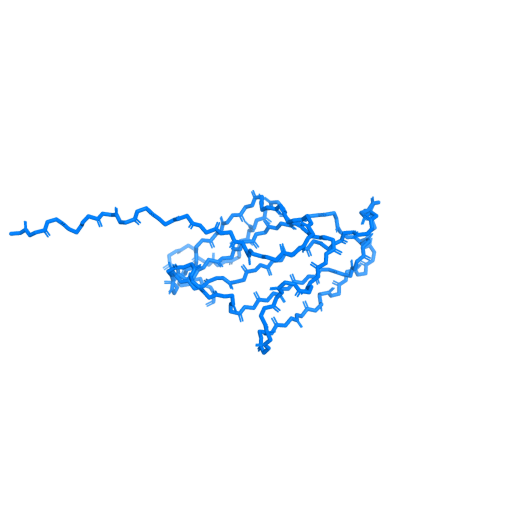 . ARG A 1 71 ? -5.513 2.716 2.345 1.00 97.50 71 ARG A CA 1
ATOM 492 C C . ARG A 1 71 ? -6.956 2.508 1.902 1.00 97.50 71 ARG A C 1
ATOM 494 O O . ARG A 1 71 ? -7.380 3.058 0.887 1.00 97.50 71 ARG A O 1
ATOM 501 N N . LEU A 1 72 ? -7.700 1.721 2.668 1.00 97.12 72 LEU A N 1
ATOM 502 C CA . LEU A 1 72 ? -9.113 1.427 2.456 1.00 97.12 72 LEU A CA 1
ATOM 503 C C . LEU A 1 72 ? -9.965 2.099 3.531 1.00 97.12 72 LEU A C 1
ATOM 505 O O . LEU A 1 72 ? -9.563 2.178 4.693 1.00 97.12 72 LEU A O 1
ATOM 509 N N . SER A 1 73 ? -11.167 2.532 3.156 1.00 96.12 73 SER A N 1
ATOM 510 C CA . SER A 1 73 ? -12.188 2.955 4.114 1.00 96.12 73 SER A CA 1
ATOM 511 C C . SER A 1 73 ? -12.558 1.827 5.087 1.00 96.12 73 SER A C 1
ATOM 513 O O . SER A 1 73 ? -12.371 0.644 4.803 1.00 96.12 73 SER A O 1
ATOM 515 N N . ALA A 1 74 ? -13.107 2.194 6.248 1.00 94.06 74 ALA A N 1
ATOM 516 C CA . ALA A 1 74 ? -13.480 1.245 7.301 1.00 94.06 74 ALA A CA 1
ATOM 517 C C . ALA A 1 74 ? -14.527 0.201 6.859 1.00 94.06 74 ALA A C 1
ATOM 519 O O . ALA A 1 74 ? -14.574 -0.897 7.404 1.00 94.06 74 ALA A O 1
ATOM 520 N N . ASP A 1 75 ? -15.354 0.543 5.869 1.00 93.19 75 ASP A N 1
ATOM 521 C CA . ASP A 1 75 ? -16.361 -0.329 5.251 1.00 93.19 75 ASP A CA 1
ATOM 522 C C . ASP A 1 75 ? -15.828 -1.124 4.042 1.00 93.19 75 ASP A C 1
ATOM 524 O O . ASP A 1 75 ? -16.582 -1.847 3.388 1.00 93.19 75 ASP A O 1
ATOM 528 N N . LEU A 1 76 ? -14.530 -0.992 3.737 1.00 93.25 76 LEU A N 1
ATOM 529 C CA . LEU A 1 76 ? -13.835 -1.638 2.621 1.00 93.25 76 LEU A CA 1
ATOM 530 C C . LEU A 1 76 ? -14.380 -1.287 1.224 1.00 93.25 76 LEU A C 1
ATOM 532 O O . LEU A 1 76 ? -14.028 -1.962 0.254 1.00 93.25 76 LEU A O 1
ATOM 536 N N . GLN A 1 77 ? -15.220 -0.254 1.106 1.00 92.38 77 GLN A N 1
ATOM 537 C CA . GLN A 1 77 ? -15.859 0.127 -0.157 1.00 92.38 77 GLN A CA 1
ATOM 538 C C . GLN A 1 77 ? -15.029 1.102 -0.993 1.00 92.38 77 GLN A C 1
ATOM 540 O O . GLN A 1 77 ? -15.284 1.236 -2.188 1.00 92.38 77 GLN A O 1
ATOM 545 N N . GLN A 1 78 ? -14.079 1.824 -0.393 1.00 94.19 78 GLN A N 1
ATOM 546 C CA . GLN A 1 78 ? -13.353 2.904 -1.060 1.00 94.19 78 GLN A CA 1
ATOM 547 C C . GLN A 1 78 ? -11.844 2.759 -0.899 1.00 94.19 78 GLN A C 1
ATOM 549 O O . GLN A 1 78 ? -11.326 2.603 0.209 1.00 94.19 78 GLN A O 1
ATOM 554 N N . ILE A 1 79 ? -11.136 2.896 -2.020 1.00 95.88 79 ILE A N 1
ATOM 555 C CA . ILE A 1 79 ? -9.682 3.038 -2.047 1.00 95.88 79 ILE A CA 1
ATOM 556 C C . ILE A 1 79 ? -9.349 4.519 -1.883 1.00 95.88 79 ILE A C 1
ATOM 558 O O . ILE A 1 79 ? -9.567 5.322 -2.789 1.00 95.88 79 ILE A O 1
ATOM 562 N N . GLN A 1 80 ? -8.831 4.875 -0.710 1.00 97.12 80 GLN A N 1
ATOM 563 C CA . GLN A 1 80 ? -8.543 6.257 -0.333 1.00 97.12 80 GLN A CA 1
ATOM 564 C C . GLN A 1 80 ? -7.187 6.731 -0.857 1.00 97.12 80 GLN A C 1
ATOM 566 O O . GLN A 1 80 ? -7.055 7.889 -1.238 1.00 97.12 80 GLN A O 1
ATOM 571 N N . SER A 1 81 ? -6.182 5.853 -0.883 1.00 97.94 81 SER A N 1
ATOM 572 C CA . SER A 1 81 ? -4.878 6.129 -1.493 1.00 97.94 81 SER A CA 1
ATOM 573 C C . SER A 1 81 ? -4.115 4.841 -1.797 1.00 97.94 81 SER A C 1
ATOM 575 O O . SER A 1 81 ? -4.340 3.800 -1.173 1.00 97.94 81 SER A O 1
ATOM 577 N N . VAL A 1 82 ? -3.183 4.923 -2.746 1.00 97.81 82 VAL A N 1
ATOM 578 C CA . VAL A 1 82 ? -2.226 3.859 -3.060 1.00 97.81 82 VAL A CA 1
ATOM 579 C C . VAL A 1 82 ? -0.815 4.428 -3.033 1.00 97.81 82 VAL A C 1
ATOM 581 O O . VAL A 1 82 ? -0.504 5.410 -3.703 1.00 97.81 82 VAL A O 1
ATOM 584 N N . HIS A 1 83 ? 0.065 3.783 -2.283 1.00 98.25 83 HIS A N 1
ATOM 585 C CA . HIS A 1 83 ? 1.496 4.037 -2.300 1.00 98.25 83 HIS A CA 1
ATOM 586 C C . HIS A 1 83 ? 2.200 2.834 -2.907 1.00 98.25 83 HIS A C 1
ATOM 588 O O . HIS A 1 83 ? 1.799 1.695 -2.672 1.00 98.25 83 HIS A O 1
ATOM 594 N N . HIS A 1 84 ? 3.251 3.061 -3.682 1.00 97.38 84 HIS A N 1
ATOM 595 C CA . HIS A 1 84 ? 3.995 1.966 -4.292 1.00 97.38 84 HIS A CA 1
ATOM 596 C C . HIS A 1 84 ? 5.478 2.282 -4.405 1.00 97.38 84 HIS A C 1
ATOM 598 O O . HIS A 1 84 ? 5.875 3.440 -4.504 1.00 97.38 84 HIS A O 1
ATOM 604 N N . PHE A 1 85 ? 6.307 1.247 -4.432 1.00 96.25 85 PHE A N 1
ATOM 605 C CA . PHE A 1 85 ? 7.694 1.392 -4.865 1.00 96.25 85 PHE A CA 1
ATOM 606 C C . PHE A 1 85 ? 7.779 1.419 -6.401 1.00 96.25 85 PHE A C 1
ATOM 608 O O . PHE A 1 85 ? 6.821 1.011 -7.071 1.00 96.25 85 PHE A O 1
ATOM 615 N N . PRO A 1 86 ? 8.885 1.909 -6.996 1.00 94.44 86 PRO A N 1
ATOM 616 C CA . PRO A 1 86 ? 9.068 1.839 -8.440 1.00 94.44 86 PRO A CA 1
ATOM 617 C C . PRO A 1 86 ? 8.949 0.390 -8.923 1.00 94.44 86 PRO A C 1
ATOM 619 O O . PRO A 1 86 ? 9.386 -0.537 -8.232 1.00 94.44 86 PRO A O 1
ATOM 622 N N . GLN A 1 87 ? 8.362 0.184 -10.101 1.00 93.94 87 GLN A N 1
ATOM 623 C CA . GLN A 1 87 ? 8.205 -1.160 -10.658 1.00 93.94 87 GLN A CA 1
ATOM 624 C C . GLN A 1 87 ? 9.563 -1.867 -10.740 1.00 93.94 87 GLN A C 1
ATOM 626 O O . GLN A 1 87 ? 10.564 -1.246 -11.096 1.00 93.94 87 GLN A O 1
ATOM 631 N N . GLY A 1 88 ? 9.615 -3.151 -10.396 1.00 92.62 88 GLY A N 1
ATOM 632 C CA . GLY A 1 88 ? 10.856 -3.921 -10.477 1.00 92.62 88 GLY A CA 1
ATOM 633 C C . GLY A 1 88 ? 11.797 -3.776 -9.282 1.00 92.62 88 GLY A C 1
ATOM 634 O O . GLY A 1 88 ? 12.764 -4.522 -9.204 1.00 92.62 88 GLY A O 1
ATOM 635 N N . THR A 1 89 ? 11.549 -2.852 -8.344 1.00 92.94 89 THR A N 1
ATOM 636 C CA . THR A 1 89 ? 12.474 -2.614 -7.214 1.00 92.94 89 THR A CA 1
ATOM 637 C C . THR A 1 89 ? 12.158 -3.460 -5.986 1.00 92.94 89 THR A C 1
ATOM 639 O O . THR A 1 89 ? 13.054 -4.070 -5.404 1.00 92.94 89 THR A O 1
ATOM 642 N N . ALA A 1 90 ? 10.886 -3.535 -5.597 1.00 93.94 90 ALA A N 1
ATOM 643 C CA . ALA A 1 90 ? 10.397 -4.273 -4.437 1.00 93.94 90 ALA A CA 1
ATOM 644 C C . ALA A 1 90 ? 9.370 -5.322 -4.878 1.00 93.94 90 ALA A C 1
ATOM 646 O O . ALA A 1 90 ? 8.441 -4.997 -5.614 1.00 93.94 90 ALA A O 1
ATOM 647 N N . ALA A 1 91 ? 9.514 -6.559 -4.398 1.00 92.81 91 ALA A N 1
ATOM 648 C CA . ALA A 1 91 ? 8.624 -7.660 -4.770 1.00 92.81 91 ALA A CA 1
ATOM 649 C C . ALA A 1 91 ? 7.214 -7.496 -4.192 1.00 92.81 91 ALA A C 1
ATOM 651 O O . ALA A 1 91 ? 6.233 -7.635 -4.911 1.00 92.81 91 ALA A O 1
ATOM 652 N N . ASN A 1 92 ? 7.121 -7.188 -2.897 1.00 94.56 92 ASN A N 1
ATOM 653 C CA . ASN A 1 92 ? 5.863 -7.058 -2.165 1.00 94.56 92 ASN A CA 1
ATOM 654 C C . ASN A 1 92 ? 6.057 -6.307 -0.845 1.00 94.56 92 ASN A C 1
ATOM 656 O O . ASN A 1 92 ? 7.176 -6.115 -0.367 1.00 94.56 92 ASN A O 1
ATOM 660 N N . ILE A 1 93 ? 4.936 -5.943 -0.221 1.00 95.94 93 ILE A N 1
ATOM 661 C CA . ILE A 1 93 ? 4.869 -5.551 1.189 1.00 95.94 93 ILE A CA 1
ATOM 662 C C . ILE A 1 93 ? 4.136 -6.654 1.956 1.00 95.94 93 ILE A C 1
ATOM 664 O O . ILE A 1 93 ? 2.959 -6.903 1.713 1.00 95.94 93 ILE A O 1
ATOM 668 N N . ARG A 1 94 ? 4.830 -7.329 2.883 1.00 96.12 94 ARG A N 1
ATOM 669 C CA . ARG A 1 94 ? 4.261 -8.432 3.694 1.00 96.12 94 ARG A CA 1
ATOM 670 C C . ARG A 1 94 ? 4.053 -8.091 5.160 1.00 96.12 94 ARG A C 1
ATOM 672 O O . ARG A 1 94 ? 3.361 -8.814 5.866 1.00 96.12 94 ARG A O 1
ATOM 679 N N . HIS A 1 95 ? 4.669 -7.013 5.626 1.00 95.38 95 HIS A N 1
ATOM 680 C CA . HIS A 1 95 ? 4.633 -6.616 7.023 1.00 95.38 95 HIS A CA 1
ATOM 681 C C . HIS A 1 95 ? 4.465 -5.109 7.115 1.00 95.38 95 HIS A C 1
ATOM 683 O O . HIS A 1 95 ? 5.165 -4.358 6.441 1.00 95.38 95 HIS A O 1
ATOM 689 N N . ILE A 1 96 ? 3.546 -4.692 7.978 1.00 94.19 96 ILE A N 1
ATOM 690 C CA . ILE A 1 96 ? 3.366 -3.301 8.369 1.00 94.19 96 ILE A CA 1
ATOM 691 C C . ILE A 1 96 ? 3.750 -3.239 9.842 1.00 94.19 96 ILE A C 1
ATOM 693 O O . ILE A 1 96 ? 3.263 -4.024 10.654 1.00 94.19 96 ILE A O 1
ATOM 697 N N . ARG A 1 97 ? 4.669 -2.336 10.168 1.00 90.94 97 ARG A N 1
ATOM 698 C CA . ARG A 1 97 ? 4.999 -1.981 11.545 1.00 90.94 97 ARG A CA 1
ATOM 699 C C . ARG A 1 97 ? 4.796 -0.494 11.668 1.00 90.94 97 ARG A C 1
ATOM 701 O O . ARG A 1 97 ? 5.248 0.241 10.792 1.00 90.94 97 ARG A O 1
ATOM 708 N N . SER A 1 98 ? 4.159 -0.079 12.744 1.00 85.50 98 SER A N 1
ATOM 709 C CA . SER A 1 98 ? 4.069 1.330 13.055 1.00 85.50 98 SER A CA 1
ATOM 710 C C . SER A 1 98 ? 5.004 1.706 14.194 1.00 85.50 98 SER A C 1
ATOM 712 O O . SER A 1 98 ? 5.533 0.851 14.909 1.00 85.50 98 SER A O 1
ATOM 714 N N . SER A 1 99 ? 5.250 3.004 14.300 1.00 86.31 99 SER A N 1
ATOM 715 C CA . SER A 1 99 ? 6.042 3.616 15.363 1.00 86.31 99 SER A CA 1
ATOM 716 C C . SER A 1 99 ? 5.169 4.389 16.350 1.00 86.31 99 SER A C 1
ATOM 718 O O . SER A 1 99 ? 5.693 5.198 17.114 1.00 86.31 99 SER A O 1
ATOM 720 N N . GLU A 1 100 ? 3.846 4.216 16.301 1.00 85.56 100 GLU A N 1
ATOM 721 C CA . GLU A 1 100 ? 2.955 4.943 17.200 1.00 85.56 100 GLU A CA 1
ATOM 722 C C . GLU A 1 100 ? 3.118 4.473 18.646 1.00 85.56 100 GLU A C 1
ATOM 724 O O . GLU A 1 100 ? 3.421 3.312 18.934 1.00 85.56 100 GLU A O 1
ATOM 729 N N . VAL A 1 101 ? 2.919 5.406 19.575 1.00 85.31 101 VAL A N 1
ATOM 730 C CA . VAL A 1 101 ? 2.996 5.121 21.008 1.00 85.31 101 VAL A CA 1
ATOM 731 C C . VAL A 1 101 ? 1.805 4.238 21.402 1.00 85.31 101 VAL A C 1
ATOM 733 O O . VAL A 1 101 ? 0.671 4.573 21.051 1.00 85.31 101 VAL A O 1
ATOM 736 N N . PRO A 1 102 ? 2.010 3.143 22.162 1.00 77.12 102 PRO A N 1
ATOM 737 C CA . PRO A 1 102 ? 0.910 2.307 22.631 1.00 77.12 102 PRO A CA 1
ATOM 738 C C . PRO A 1 102 ? -0.181 3.126 23.333 1.00 77.12 102 PRO A C 1
ATOM 740 O O . PRO A 1 102 ? 0.097 3.889 24.257 1.00 77.12 102 PRO A O 1
ATOM 743 N N . GLY A 1 103 ? -1.428 2.960 22.887 1.00 77.12 103 GLY A N 1
ATOM 744 C CA . GLY A 1 103 ? -2.587 3.679 23.424 1.00 77.12 103 GLY A CA 1
ATOM 745 C C . GLY A 1 103 ? -2.826 5.074 22.835 1.00 77.12 103 GLY A C 1
ATOM 746 O O . GLY A 1 103 ? -3.810 5.703 23.215 1.00 77.12 103 GLY A O 1
ATOM 747 N N . GLN A 1 104 ? -1.982 5.554 21.915 1.00 87.69 104 GLN A N 1
ATOM 748 C CA . GLN A 1 104 ? -2.242 6.777 21.149 1.00 87.69 104 GLN A CA 1
ATOM 749 C C . GLN A 1 104 ? -2.924 6.471 19.808 1.00 87.69 104 GLN A C 1
ATOM 751 O O . GLN A 1 104 ? -2.764 5.364 19.283 1.00 87.69 104 GLN A O 1
ATOM 756 N N . PRO A 1 105 ? -3.686 7.430 19.246 1.00 81.62 105 PRO A N 1
ATOM 757 C CA . PRO A 1 105 ? -4.230 7.307 17.901 1.00 81.62 105 PRO A CA 1
ATOM 758 C C . PRO A 1 105 ? -3.133 6.999 16.873 1.00 81.62 105 PRO A C 1
ATOM 760 O O . PRO A 1 105 ? -2.039 7.561 16.918 1.00 81.62 105 PRO A O 1
ATOM 763 N N . THR A 1 106 ? -3.450 6.091 15.956 1.00 81.81 106 THR A N 1
ATOM 764 C CA . THR A 1 106 ? -2.612 5.688 14.827 1.00 81.81 106 THR A CA 1
ATOM 765 C C . THR A 1 106 ? -3.145 6.285 13.530 1.00 81.81 106 THR A C 1
ATOM 767 O O . THR A 1 106 ? -4.368 6.318 13.345 1.00 81.81 106 THR A O 1
ATOM 770 N N . GLY A 1 107 ? -2.237 6.685 12.631 1.00 69.44 107 GLY A N 1
ATOM 771 C CA . GLY A 1 107 ? -2.574 7.271 11.326 1.00 69.44 107 GLY A CA 1
ATOM 772 C C . GLY A 1 107 ? -2.623 8.790 11.314 1.00 69.44 107 GLY A C 1
ATOM 773 O O . GLY A 1 107 ? -3.537 9.349 11.953 1.00 69.44 107 GLY A O 1
#

pLDDT: mean 88.95, std 11.1, range [43.25, 98.56]